Protein AF-A0A7W5LRU4-F1 (afdb_monomer)

Mean predicted aligned error: 11.78 Å

Structure (mmCIF, N/CA/C/O backb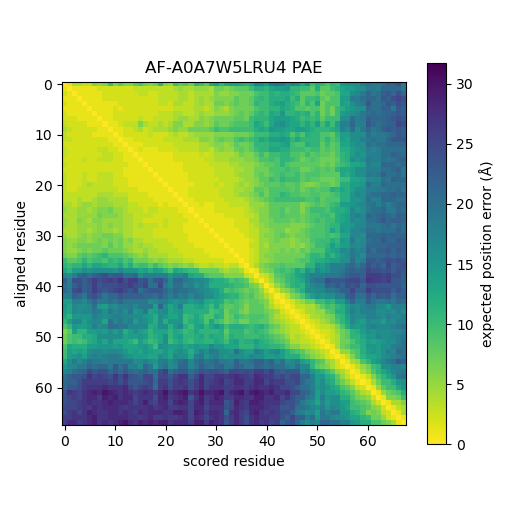one):
data_AF-A0A7W5LRU4-F1
#
_entry.id   AF-A0A7W5LRU4-F1
#
loop_
_atom_site.group_PDB
_atom_site.id
_atom_site.type_symbol
_atom_site.label_atom_id
_atom_site.label_alt_id
_atom_site.label_comp_id
_atom_site.label_asym_id
_atom_site.label_entity_id
_atom_site.label_seq_id
_atom_site.pdbx_PDB_ins_code
_atom_site.Cartn_x
_atom_site.Cartn_y
_atom_site.Cartn_z
_atom_site.occupancy
_atom_site.B_iso_or_equiv
_atom_site.auth_seq_id
_atom_site.auth_comp_id
_atom_site.auth_asym_id
_atom_site.auth_atom_id
_atom_site.pdbx_PDB_model_num
ATOM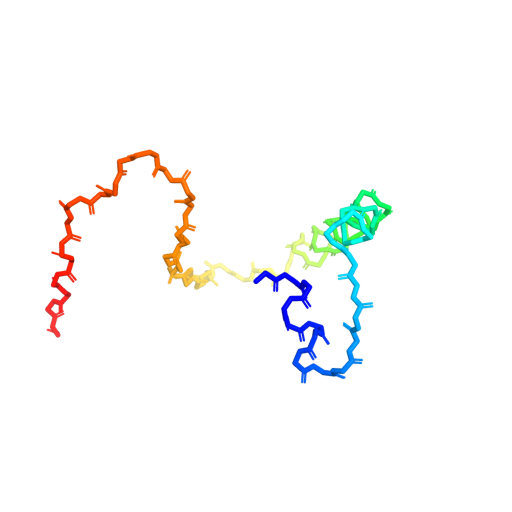 1 N N . MET A 1 1 ? -13.233 4.002 -4.395 1.00 81.38 1 MET A N 1
ATOM 2 C CA . MET A 1 1 ? -12.188 4.221 -3.370 1.00 81.38 1 MET A CA 1
ATOM 3 C C . MET A 1 1 ? -11.638 2.868 -2.896 1.00 81.38 1 MET A C 1
ATOM 5 O O . MET A 1 1 ? -12.164 1.853 -3.334 1.00 81.38 1 MET A O 1
ATOM 9 N N . VAL A 1 2 ? -10.552 2.788 -2.111 1.00 87.25 2 VAL A N 1
ATOM 10 C CA . VAL A 1 2 ? -9.947 1.482 -1.733 1.00 87.25 2 VAL A CA 1
ATOM 11 C C . VAL A 1 2 ? -10.885 0.679 -0.828 1.00 87.25 2 VAL A C 1
ATOM 13 O O . VAL A 1 2 ? -10.991 -0.535 -0.966 1.00 87.25 2 VAL A O 1
ATOM 16 N N . GLU A 1 3 ? -11.594 1.364 0.058 1.00 90.25 3 GLU A N 1
ATOM 17 C CA . GLU A 1 3 ? -12.671 0.829 0.884 1.00 90.25 3 GLU A CA 1
ATO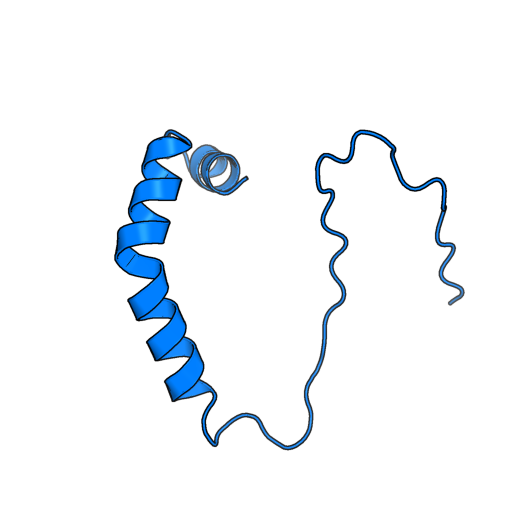M 18 C C . GLU A 1 3 ? -13.800 0.216 0.051 1.00 90.25 3 GLU A C 1
ATOM 20 O O . GLU A 1 3 ? -14.270 -0.856 0.411 1.00 90.25 3 GLU A O 1
ATOM 25 N N . ASP A 1 4 ? -14.166 0.809 -1.089 1.00 89.44 4 ASP A N 1
ATOM 26 C CA . ASP A 1 4 ? -15.213 0.268 -1.967 1.00 89.44 4 ASP A CA 1
ATOM 27 C C . ASP A 1 4 ? -14.751 -1.034 -2.633 1.00 89.44 4 ASP A C 1
ATOM 29 O O . ASP A 1 4 ? -15.473 -2.024 -2.632 1.00 89.44 4 ASP A O 1
ATOM 33 N N . LEU A 1 5 ? -13.501 -1.074 -3.113 1.00 92.94 5 LEU A N 1
ATOM 34 C CA . LEU A 1 5 ? -12.905 -2.279 -3.708 1.00 92.94 5 LEU A CA 1
ATOM 35 C C . LEU A 1 5 ? -12.773 -3.426 -2.696 1.00 92.94 5 LEU A C 1
ATOM 37 O O . LEU A 1 5 ? -12.849 -4.604 -3.048 1.00 92.94 5 LEU A O 1
ATOM 41 N N . LEU A 1 6 ? -12.514 -3.094 -1.430 1.00 92.62 6 LEU A N 1
ATOM 42 C CA . LEU A 1 6 ? -12.497 -4.066 -0.340 1.00 92.62 6 LEU A CA 1
ATOM 43 C C . LEU A 1 6 ? -13.923 -4.477 0.053 1.00 92.62 6 LEU A C 1
ATOM 45 O O . LEU A 1 6 ? -14.162 -5.660 0.299 1.00 92.62 6 LEU A O 1
ATOM 49 N N . GLY A 1 7 ? -14.873 -3.544 0.018 1.00 92.38 7 GLY A N 1
ATOM 50 C CA . GLY A 1 7 ? -16.295 -3.776 0.253 1.00 92.38 7 GLY A CA 1
ATOM 51 C C . GLY A 1 7 ? -16.927 -4.721 -0.770 1.00 92.38 7 GLY A C 1
ATOM 52 O O . GLY A 1 7 ? -17.631 -5.646 -0.377 1.00 92.38 7 GLY A O 1
ATOM 53 N N . GLU A 1 8 ? -16.591 -4.587 -2.057 1.00 95.44 8 GLU A N 1
ATOM 54 C CA . GLU A 1 8 ? -16.979 -5.530 -3.124 1.00 95.44 8 GLU A CA 1
ATOM 55 C C . GLU A 1 8 ? -16.504 -6.967 -2.846 1.00 95.44 8 GLU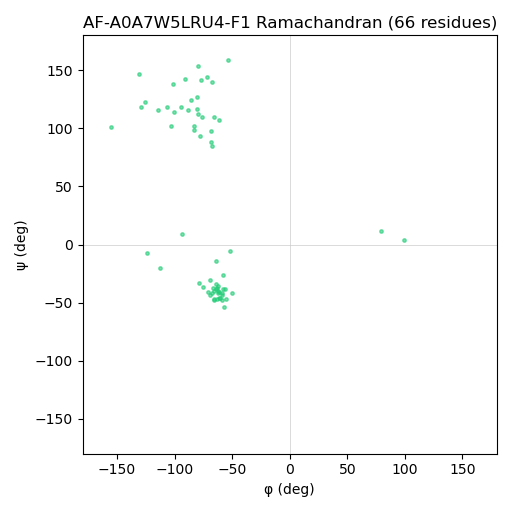 A C 1
ATOM 57 O O . GLU A 1 8 ? -17.114 -7.935 -3.295 1.00 95.44 8 GLU A O 1
ATOM 62 N N . ARG A 1 9 ? -15.428 -7.120 -2.064 1.00 95.25 9 ARG A N 1
ATOM 63 C CA . ARG A 1 9 ? -14.888 -8.413 -1.617 1.00 95.25 9 ARG A CA 1
ATOM 64 C C . ARG A 1 9 ? -15.414 -8.849 -0.245 1.00 95.25 9 ARG A C 1
ATOM 66 O O . ARG A 1 9 ? -14.909 -9.819 0.315 1.00 95.25 9 ARG A O 1
ATOM 73 N N . GLY A 1 10 ? -16.402 -8.143 0.307 1.00 95.56 10 GLY A N 1
ATOM 74 C CA . GLY A 1 10 ? -17.004 -8.419 1.613 1.00 95.56 10 GLY A CA 1
ATOM 75 C C . GLY A 1 10 ? -16.184 -7.930 2.811 1.00 95.56 10 GLY A C 1
ATOM 76 O O . GLY A 1 10 ? -16.477 -8.301 3.946 1.00 95.56 10 GLY A O 1
ATOM 77 N N . ILE A 1 11 ? -15.156 -7.107 2.590 1.00 95.12 11 ILE A N 1
ATOM 78 C CA . ILE A 1 11 ? -14.283 -6.587 3.645 1.00 95.12 11 ILE A CA 1
ATOM 79 C C . ILE A 1 11 ? -14.676 -5.138 3.940 1.00 95.12 11 ILE A C 1
ATOM 81 O O . ILE A 1 11 ? -14.299 -4.217 3.219 1.00 95.12 11 ILE A O 1
ATOM 85 N N . MET A 1 12 ? -15.405 -4.927 5.036 1.00 94.56 12 MET A N 1
ATOM 86 C CA . MET A 1 12 ? -15.769 -3.581 5.482 1.00 94.56 12 MET A CA 1
ATOM 87 C C . MET A 1 12 ? -14.610 -2.921 6.230 1.00 94.56 12 MET A C 1
ATOM 89 O O . MET A 1 12 ? -14.205 -3.371 7.302 1.00 94.56 12 MET A O 1
ATOM 93 N N . VAL A 1 13 ? -14.094 -1.824 5.679 1.00 93.88 13 VAL A N 1
ATOM 94 C CA . VAL A 1 13 ? -13.063 -0.991 6.308 1.00 93.88 13 VAL A CA 1
ATOM 95 C C . VAL A 1 13 ? -13.474 0.472 6.261 1.00 93.88 13 VAL A C 1
ATOM 97 O O . VAL A 1 13 ? -14.103 0.922 5.310 1.00 93.88 13 VAL A O 1
ATOM 100 N N . SER A 1 14 ? -13.099 1.232 7.288 1.00 94.56 14 SER A N 1
ATOM 101 C CA . SER A 1 14 ? -13.288 2.682 7.269 1.00 94.56 14 SER A CA 1
ATOM 102 C C . SER A 1 14 ? -12.190 3.364 6.449 1.00 94.56 14 SER A C 1
ATOM 104 O O . SER A 1 14 ? -11.050 2.890 6.402 1.00 94.56 14 SER A O 1
ATOM 106 N N . HIS A 1 15 ? -12.496 4.540 5.902 1.00 91.44 15 HIS A N 1
ATOM 107 C CA . HIS A 1 15 ? -11.511 5.422 5.272 1.00 91.44 15 HIS A CA 1
ATOM 108 C C . HIS A 1 15 ? -10.281 5.670 6.171 1.00 91.44 15 HIS A C 1
ATOM 110 O O . HIS A 1 15 ? -9.132 5.653 5.726 1.00 91.44 15 HIS A O 1
ATOM 116 N N . GLN A 1 16 ? -10.504 5.871 7.475 1.00 95.62 16 GLN A N 1
ATOM 117 C CA . GLN A 1 16 ? -9.429 6.088 8.445 1.00 95.62 16 GLN A CA 1
ATOM 118 C C . GLN A 1 16 ? -8.511 4.863 8.560 1.00 95.62 16 GLN A C 1
ATOM 120 O O . GLN A 1 16 ? -7.294 5.010 8.664 1.00 95.62 16 GLN A O 1
ATOM 125 N N . THR A 1 17 ? -9.070 3.654 8.494 1.00 93.94 17 THR A N 1
ATOM 126 C CA . THR A 1 17 ? -8.303 2.402 8.508 1.00 93.94 17 THR A CA 1
ATOM 127 C C . THR A 1 17 ? -7.396 2.302 7.283 1.00 93.94 17 THR A C 1
ATOM 129 O O . THR A 1 17 ? -6.203 2.036 7.428 1.00 93.94 17 THR A O 1
ATOM 132 N N . VAL A 1 18 ? -7.934 2.588 6.093 1.00 92.81 18 VAL A N 1
ATOM 133 C CA . VAL A 1 18 ? -7.163 2.623 4.839 1.00 92.81 18 VAL A CA 1
ATOM 134 C C . VAL A 1 18 ? -6.030 3.648 4.930 1.00 92.81 18 VAL A C 1
ATOM 136 O O . VAL A 1 18 ? -4.888 3.345 4.575 1.00 92.81 18 VAL A O 1
ATOM 139 N N . ARG A 1 19 ? -6.308 4.839 5.47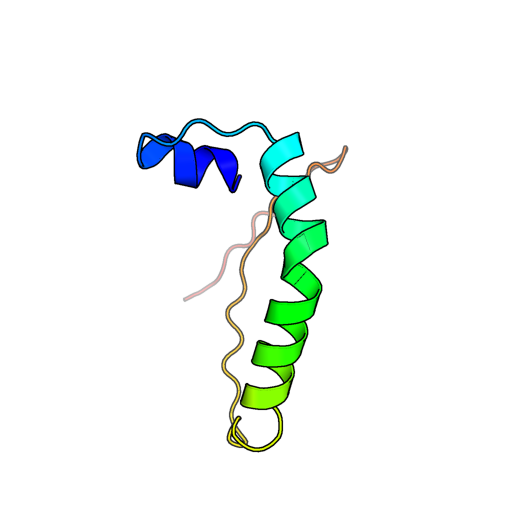2 1.00 93.19 19 ARG A N 1
ATOM 140 C CA . ARG A 1 19 ? -5.300 5.888 5.664 1.00 93.19 19 ARG A CA 1
ATOM 141 C C . ARG A 1 19 ? -4.170 5.450 6.599 1.00 93.19 19 ARG A C 1
ATOM 143 O O . ARG A 1 19 ? -3.004 5.625 6.257 1.00 93.19 19 ARG A O 1
ATOM 150 N N . LEU A 1 20 ? -4.493 4.837 7.737 1.00 95.50 20 LEU A N 1
ATOM 151 C CA . LEU A 1 20 ? -3.489 4.336 8.683 1.00 95.50 20 LEU A CA 1
ATOM 152 C C . LEU A 1 20 ? -2.612 3.241 8.063 1.00 95.50 20 LEU A C 1
ATOM 154 O O . LEU A 1 20 ? -1.411 3.172 8.327 1.00 95.50 20 LEU A O 1
ATOM 158 N N . TRP A 1 21 ? -3.184 2.389 7.210 1.00 93.94 21 TRP A N 1
ATOM 159 C CA . TRP A 1 21 ? -2.406 1.401 6.464 1.00 93.94 21 TRP A CA 1
ATOM 160 C C . TRP A 1 21 ? -1.483 2.055 5.441 1.00 93.94 21 TRP A C 1
ATOM 162 O O . TRP A 1 21 ? -0.318 1.663 5.345 1.00 93.94 21 TRP A O 1
ATOM 172 N N . ALA A 1 22 ? -1.960 3.071 4.720 1.00 92.75 22 ALA A N 1
ATOM 173 C CA . ALA A 1 22 ? -1.121 3.842 3.813 1.00 92.75 22 ALA A CA 1
ATOM 174 C C . ALA A 1 22 ? 0.051 4.486 4.572 1.00 92.75 22 ALA A C 1
ATOM 176 O O . ALA A 1 22 ? 1.200 4.310 4.180 1.00 92.75 22 ALA A O 1
ATOM 177 N N . GLU A 1 23 ? -0.191 5.130 5.713 1.00 94.25 23 GLU A N 1
ATOM 178 C CA . GLU A 1 23 ? 0.870 5.732 6.531 1.00 94.25 23 GLU A CA 1
ATOM 179 C C . GLU A 1 23 ? 1.882 4.687 7.035 1.00 94.25 23 GLU A C 1
ATOM 181 O O . GLU A 1 23 ? 3.096 4.904 6.970 1.00 94.25 23 GLU A O 1
ATOM 186 N N . LYS A 1 24 ? 1.402 3.514 7.463 1.00 94.94 24 LYS A N 1
ATOM 187 C CA . LYS A 1 24 ? 2.247 2.434 7.986 1.00 94.94 24 LYS A CA 1
ATOM 188 C C . LYS A 1 24 ? 3.092 1.750 6.909 1.00 94.94 24 LYS A C 1
ATOM 190 O O . LYS A 1 24 ? 4.254 1.427 7.157 1.00 94.94 24 LYS A O 1
ATOM 195 N N . PHE A 1 25 ? 2.526 1.498 5.730 1.00 92.31 25 PHE A N 1
ATOM 196 C CA . PHE A 1 25 ? 3.135 0.608 4.738 1.00 92.31 25 PHE A CA 1
ATOM 197 C C . PHE A 1 25 ? 3.607 1.303 3.458 1.00 92.31 25 PHE A C 1
ATOM 199 O O . PHE A 1 25 ? 4.481 0.756 2.779 1.00 92.31 25 PHE A O 1
ATOM 206 N N . ALA A 1 26 ? 3.117 2.504 3.125 1.00 91.75 26 ALA A N 1
ATOM 207 C CA . ALA A 1 26 ? 3.440 3.163 1.853 1.00 91.75 26 ALA A CA 1
ATOM 208 C C . ALA A 1 26 ? 4.946 3.337 1.651 1.00 91.75 26 ALA A C 1
ATOM 210 O O . ALA A 1 26 ? 5.449 3.115 0.553 1.00 91.75 26 ALA A O 1
ATOM 211 N N . ARG A 1 27 ? 5.701 3.651 2.713 1.00 93.62 27 ARG A N 1
ATOM 212 C CA . ARG A 1 27 ? 7.162 3.795 2.622 1.00 93.62 27 ARG A CA 1
ATOM 213 C C . ARG A 1 27 ? 7.860 2.485 2.257 1.00 93.62 27 ARG A C 1
ATOM 215 O O . ARG A 1 27 ? 8.823 2.499 1.491 1.00 93.62 27 ARG A O 1
ATOM 222 N N . HIS A 1 28 ? 7.388 1.358 2.785 1.00 94.44 28 HIS A N 1
ATOM 223 C CA . HIS A 1 28 ? 7.935 0.051 2.436 1.00 94.44 28 HIS A CA 1
ATOM 224 C C . HIS A 1 28 ? 7.657 -0.274 0.965 1.00 94.44 28 HIS A C 1
ATOM 226 O O . HIS A 1 28 ? 8.586 -0.617 0.233 1.00 94.44 28 HIS A O 1
ATOM 232 N N . PHE A 1 29 ? 6.415 -0.082 0.512 1.00 89.44 29 PHE A N 1
ATOM 233 C CA . PHE A 1 29 ? 6.041 -0.289 -0.886 1.00 89.44 29 PHE A CA 1
ATOM 234 C C . PHE A 1 29 ? 6.813 0.628 -1.837 1.00 89.44 29 PHE A C 1
ATOM 236 O O . PHE A 1 29 ? 7.392 0.140 -2.803 1.00 89.44 29 PHE A O 1
ATOM 243 N N . ALA A 1 30 ? 6.923 1.922 -1.530 1.00 90.88 30 ALA A N 1
ATOM 244 C CA . ALA A 1 30 ? 7.687 2.876 -2.330 1.00 90.88 30 ALA A CA 1
ATOM 245 C C . ALA A 1 30 ? 9.163 2.466 -2.453 1.00 90.88 30 ALA A C 1
ATOM 247 O O . ALA A 1 30 ? 9.739 2.508 -3.539 1.00 90.88 30 ALA A O 1
ATOM 248 N N . ASN A 1 31 ? 9.773 2.000 -1.357 1.00 91.69 31 ASN A N 1
ATOM 249 C CA . ASN A 1 31 ? 11.142 1.493 -1.379 1.00 91.69 31 ASN A CA 1
ATOM 250 C C . ASN A 1 31 ? 11.284 0.216 -2.218 1.00 91.69 31 ASN A C 1
ATOM 252 O O . ASN A 1 31 ? 12.274 0.078 -2.934 1.00 91.69 31 ASN A O 1
ATOM 256 N N . GLN A 1 32 ? 10.319 -0.704 -2.148 1.00 90.88 32 GLN A N 1
ATOM 257 C CA . GLN A 1 32 ? 10.307 -1.925 -2.959 1.00 90.88 32 GLN A CA 1
ATOM 258 C C . GLN A 1 32 ? 10.145 -1.618 -4.448 1.00 90.88 32 GLN A C 1
ATOM 260 O O . GLN A 1 32 ? 10.914 -2.138 -5.254 1.00 90.88 32 GLN A O 1
ATOM 265 N N . ILE A 1 33 ? 9.199 -0.744 -4.805 1.00 87.94 33 ILE A N 1
ATOM 266 C CA . ILE A 1 33 ? 8.995 -0.276 -6.180 1.00 87.94 33 ILE A CA 1
ATOM 267 C C . ILE A 1 33 ? 10.291 0.349 -6.684 1.00 87.94 33 ILE A C 1
ATOM 269 O O . ILE A 1 33 ? 10.849 -0.135 -7.658 1.00 87.94 33 ILE A O 1
ATOM 273 N N . ARG A 1 34 ? 10.855 1.317 -5.950 1.00 86.38 34 ARG A N 1
ATOM 274 C CA . ARG A 1 34 ? 12.112 1.973 -6.325 1.00 86.38 34 ARG A CA 1
ATOM 275 C C . ARG A 1 34 ? 13.248 0.976 -6.542 1.00 86.38 34 ARG A C 1
ATOM 277 O O . ARG A 1 34 ? 13.907 1.048 -7.567 1.00 86.38 34 ARG A O 1
ATOM 284 N N . ARG A 1 35 ? 13.448 0.018 -5.630 1.00 86.56 35 ARG A N 1
ATOM 285 C CA . ARG A 1 35 ? 14.488 -1.019 -5.771 1.00 86.56 35 ARG A CA 1
ATOM 286 C C . ARG A 1 35 ? 14.282 -1.905 -6.997 1.00 86.56 35 ARG A C 1
ATOM 288 O O . ARG A 1 35 ? 15.255 -2.254 -7.649 1.00 86.56 35 ARG A O 1
ATOM 295 N N . ARG A 1 36 ? 13.037 -2.283 -7.299 1.00 82.00 36 ARG A N 1
ATOM 296 C CA . ARG A 1 36 ? 12.706 -3.057 -8.507 1.00 82.00 36 ARG A CA 1
ATOM 297 C C . ARG A 1 36 ? 12.880 -2.227 -9.772 1.00 82.00 36 ARG A C 1
ATOM 299 O O . ARG A 1 36 ? 13.215 -2.785 -10.810 1.00 82.00 36 ARG A O 1
ATOM 306 N N . SER A 1 37 ? 12.670 -0.921 -9.666 1.00 78.00 37 SER A N 1
ATOM 307 C CA . SER A 1 37 ? 12.791 0.020 -10.764 1.00 78.00 37 SER A CA 1
ATOM 308 C C . SER A 1 37 ? 14.246 0.407 -11.075 1.00 78.00 37 SER A C 1
ATOM 310 O O . SER A 1 37 ? 14.599 0.628 -12.231 1.00 78.00 37 SER A O 1
ATOM 312 N N . THR A 1 38 ? 15.134 0.471 -10.082 1.00 68.62 38 THR A N 1
ATOM 313 C CA . THR A 1 38 ? 16.541 0.835 -10.304 1.00 68.62 38 THR A CA 1
ATOM 314 C C . THR A 1 38 ? 17.268 -0.264 -11.097 1.00 68.62 38 THR A C 1
ATOM 316 O O . THR A 1 38 ? 17.694 -1.268 -10.535 1.00 68.62 38 THR A O 1
ATOM 319 N N . GLY A 1 39 ? 17.393 -0.072 -12.416 1.00 66.25 39 GLY A N 1
ATOM 320 C CA . GLY A 1 39 ? 18.206 -0.898 -13.322 1.00 66.25 39 GLY A CA 1
ATOM 321 C C . GLY A 1 39 ? 17.473 -1.977 -14.135 1.00 66.25 39 GLY A C 1
ATOM 322 O O . GLY A 1 39 ? 18.138 -2.740 -14.826 1.00 66.25 39 GLY A O 1
ATOM 323 N N . ARG A 1 40 ? 16.135 -2.077 -14.064 1.00 61.28 40 ARG A N 1
ATOM 324 C CA . ARG A 1 40 ? 15.346 -3.120 -14.772 1.00 61.28 40 ARG A CA 1
ATOM 325 C C . ARG A 1 40 ? 14.249 -2.612 -15.698 1.00 61.28 40 ARG A C 1
ATOM 327 O O . ARG A 1 40 ? 13.629 -3.407 -16.399 1.00 61.28 40 ARG A O 1
ATOM 334 N N . LEU A 1 41 ? 13.990 -1.314 -15.695 1.00 62.09 41 LEU A N 1
ATOM 335 C CA . LEU A 1 41 ? 13.065 -0.718 -16.645 1.00 62.09 41 LEU A CA 1
ATOM 336 C C . LEU A 1 41 ? 13.873 -0.484 -17.911 1.00 62.09 41 LEU A C 1
ATOM 338 O O . LEU A 1 41 ? 14.687 0.434 -17.956 1.00 62.09 41 LEU A O 1
ATOM 342 N N . GLY A 1 42 ? 13.741 -1.403 -18.869 1.00 63.75 42 GLY A N 1
ATOM 343 C CA . GLY A 1 42 ? 14.361 -1.248 -20.181 1.00 63.75 42 GLY A CA 1
ATOM 344 C C . GLY A 1 42 ? 13.968 0.093 -20.799 1.00 63.75 42 GLY A C 1
ATOM 345 O O . GLY A 1 42 ? 12.953 0.673 -20.420 1.00 63.75 42 GLY A O 1
ATOM 346 N N . ASP A 1 43 ? 14.759 0.565 -21.760 1.00 70.06 43 ASP A N 1
ATOM 347 C CA . ASP A 1 43 ? 14.681 1.902 -22.380 1.00 70.06 43 ASP A CA 1
ATOM 348 C C . ASP A 1 43 ? 13.296 2.331 -22.916 1.00 70.06 43 ASP A C 1
ATOM 350 O O . ASP A 1 43 ? 13.121 3.467 -23.353 1.00 70.06 43 ASP A O 1
ATOM 354 N N . LYS A 1 44 ? 12.290 1.449 -22.896 1.00 68.88 44 LYS A N 1
ATOM 355 C CA . LYS A 1 44 ? 10.916 1.714 -23.317 1.00 68.88 44 LYS A CA 1
ATOM 356 C C . LYS A 1 44 ? 9.956 1.632 -22.136 1.00 68.88 44 LYS A C 1
ATOM 358 O O . LYS A 1 44 ? 9.718 0.564 -21.579 1.00 68.88 44 LYS A O 1
ATOM 363 N N . TRP A 1 45 ? 9.342 2.768 -21.832 1.00 74.75 45 TRP A N 1
ATOM 364 C CA . TRP A 1 45 ? 8.246 2.891 -20.881 1.00 74.75 45 TRP A CA 1
ATOM 365 C C . TRP A 1 45 ? 6.920 2.986 -21.627 1.00 74.75 45 TRP A C 1
ATOM 367 O O . TRP A 1 45 ? 6.839 3.645 -22.662 1.00 74.75 45 TRP A O 1
ATOM 377 N N . HIS A 1 46 ? 5.888 2.306 -21.137 1.00 75.56 46 HIS A N 1
ATOM 378 C CA . HIS A 1 46 ? 4.513 2.483 -21.605 1.00 75.56 46 HIS A CA 1
ATOM 379 C C . HIS A 1 46 ? 3.793 3.250 -20.501 1.00 75.56 46 HIS A C 1
ATOM 381 O O . HIS A 1 46 ? 3.792 2.815 -19.350 1.00 75.56 46 HIS A O 1
ATOM 387 N N . LEU A 1 47 ? 3.307 4.444 -20.830 1.00 78.25 47 LEU A N 1
ATOM 388 C CA . LEU A 1 47 ? 2.546 5.280 -19.914 1.00 78.25 47 LEU A CA 1
ATOM 389 C C . LEU A 1 47 ? 1.073 5.114 -20.269 1.00 78.25 47 LEU A C 1
ATOM 391 O O . LEU A 1 47 ? 0.662 5.522 -21.352 1.00 78.25 47 LEU A O 1
ATOM 395 N N . ASP A 1 48 ? 0.302 4.522 -19.365 1.00 83.06 48 ASP A N 1
ATOM 396 C CA . ASP A 1 48 ? -1.151 4.471 -19.486 1.00 83.06 48 ASP A CA 1
ATOM 397 C C . ASP A 1 48 ? -1.748 5.751 -18.887 1.00 83.06 48 ASP A C 1
ATOM 399 O O . ASP A 1 48 ? -1.481 6.097 -17.732 1.00 83.06 48 ASP A O 1
ATOM 403 N N . GLU A 1 49 ? -2.545 6.474 -19.671 1.00 79.44 49 GLU A N 1
ATOM 404 C CA . GLU A 1 49 ? -3.294 7.629 -19.182 1.00 79.44 49 GLU A CA 1
ATOM 405 C C . GLU A 1 49 ? -4.558 7.152 -18.460 1.00 79.44 49 GLU A C 1
ATOM 407 O O . GLU A 1 49 ? -5.358 6.388 -19.002 1.00 79.44 49 GLU A O 1
ATOM 412 N N . VAL A 1 50 ? -4.749 7.609 -17.221 1.00 77.88 50 VAL A N 1
ATOM 413 C CA . VAL A 1 50 ? -5.959 7.337 -16.441 1.00 77.88 50 VAL A CA 1
ATOM 414 C C . VAL A 1 50 ? -6.543 8.664 -15.983 1.00 77.88 50 VAL A C 1
ATOM 416 O O . VAL A 1 50 ? -5.888 9.435 -15.281 1.00 77.88 50 VAL A O 1
ATOM 419 N N . VAL A 1 51 ? -7.798 8.919 -16.353 1.00 81.06 51 VAL A N 1
ATOM 420 C CA . VAL A 1 51 ? -8.541 10.098 -15.899 1.00 81.06 51 VAL A CA 1
ATOM 421 C C . VAL A 1 51 ? -8.997 9.863 -14.463 1.00 81.06 51 VAL A C 1
ATOM 423 O O . VAL A 1 51 ? -9.873 9.041 -14.196 1.00 81.06 51 VAL A O 1
ATOM 426 N N . ILE A 1 52 ? -8.395 10.590 -13.525 1.00 76.19 52 ILE A N 1
ATOM 427 C CA . ILE A 1 52 ? -8.804 10.579 -12.121 1.00 76.19 52 ILE A CA 1
ATOM 428 C C . ILE A 1 52 ? -9.768 11.742 -11.907 1.00 76.19 52 ILE A C 1
ATOM 430 O O . ILE A 1 52 ? -9.400 12.906 -12.058 1.00 76.19 52 ILE A O 1
ATOM 434 N N . VAL A 1 53 ? -11.002 11.431 -11.514 1.00 78.88 53 VAL A N 1
ATOM 435 C CA . VAL A 1 53 ? -11.973 12.445 -11.098 1.00 78.88 53 VAL A CA 1
ATOM 436 C C . VAL A 1 53 ? -11.623 12.873 -9.675 1.00 78.88 53 VAL A C 1
ATOM 438 O O . VAL A 1 53 ? -12.012 12.234 -8.700 1.00 78.88 53 VAL A O 1
ATOM 441 N N . ALA A 1 54 ? -10.830 13.935 -9.552 1.00 73.88 54 ALA A N 1
ATOM 442 C CA . ALA A 1 54 ? -10.655 14.616 -8.278 1.00 73.88 54 ALA A CA 1
ATOM 443 C C . ALA A 1 54 ? -11.894 15.487 -8.007 1.00 73.88 54 ALA A C 1
ATOM 445 O O . ALA A 1 54 ? -12.414 16.095 -8.945 1.00 73.88 54 ALA A O 1
ATOM 446 N N . PRO A 1 55 ? -12.376 15.583 -6.756 1.00 68.69 55 PRO A N 1
ATOM 447 C CA . PRO A 1 55 ? -13.449 16.504 -6.406 1.00 68.69 55 PRO A CA 1
ATOM 448 C C . PRO A 1 55 ? -12.925 17.941 -6.517 1.00 68.69 55 PRO A C 1
ATOM 450 O O . PRO A 1 55 ? -12.393 18.510 -5.566 1.00 68.69 55 PRO A O 1
ATOM 453 N N . THR A 1 56 ? -13.024 18.518 -7.710 1.00 70.12 56 THR A N 1
ATOM 454 C CA . THR A 1 56 ? -12.804 19.941 -7.948 1.00 70.12 56 THR A CA 1
ATOM 455 C C . THR A 1 56 ? -14.142 20.668 -7.807 1.00 70.12 56 THR A C 1
ATOM 457 O O . THR A 1 56 ? -15.170 20.145 -8.239 1.00 70.12 56 THR A O 1
ATOM 460 N N . PRO A 1 57 ? -14.173 21.884 -7.231 1.00 69.81 57 PRO A N 1
ATOM 461 C CA . PRO A 1 57 ? -15.410 22.664 -7.122 1.00 69.81 57 PRO A CA 1
ATOM 462 C C . PRO A 1 57 ? -15.988 23.062 -8.491 1.00 69.81 57 PRO A C 1
ATOM 464 O O . PRO A 1 57 ? -17.152 23.440 -8.582 1.00 69.81 57 PRO A O 1
ATOM 467 N N . ASN A 1 58 ? -15.193 22.936 -9.558 1.00 66.75 58 ASN A N 1
ATOM 468 C CA . ASN A 1 58 ? -15.575 23.240 -10.928 1.00 66.75 58 ASN A CA 1
ATOM 469 C C . ASN A 1 58 ? -15.197 22.012 -11.778 1.00 66.75 58 ASN A C 1
ATOM 471 O O . ASN A 1 58 ? -14.007 21.673 -11.818 1.00 66.75 58 ASN A O 1
ATOM 475 N N . PRO A 1 59 ? -16.138 21.315 -12.434 1.00 59.31 59 PRO A N 1
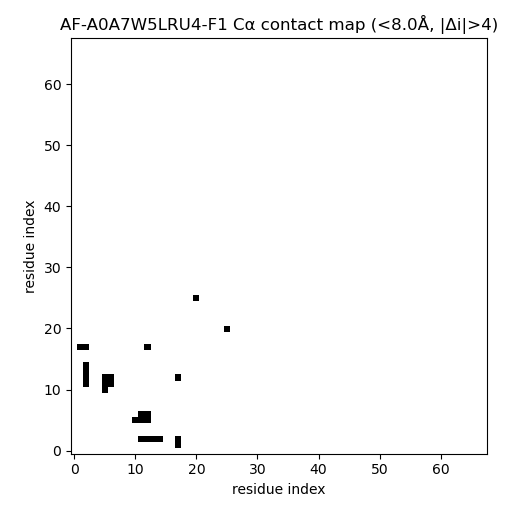ATOM 476 C CA . PRO A 1 59 ? -15.778 20.254 -13.367 1.00 59.31 59 PRO A CA 1
ATOM 477 C C . PRO A 1 59 ? -15.081 20.871 -14.593 1.00 59.31 59 PRO A C 1
ATOM 479 O O . PRO A 1 59 ? -15.511 21.931 -15.058 1.00 59.31 59 PRO A O 1
ATOM 482 N N . PRO A 1 60 ? -14.020 20.258 -15.149 1.00 57.72 60 PRO A N 1
ATOM 483 C CA . PRO A 1 60 ? -13.511 20.690 -16.440 1.00 57.72 60 PRO A CA 1
ATOM 484 C C . PRO A 1 60 ? -14.572 20.404 -17.509 1.00 57.72 60 PRO A C 1
ATOM 486 O O . PRO A 1 60 ? -14.847 19.255 -17.850 1.00 57.72 60 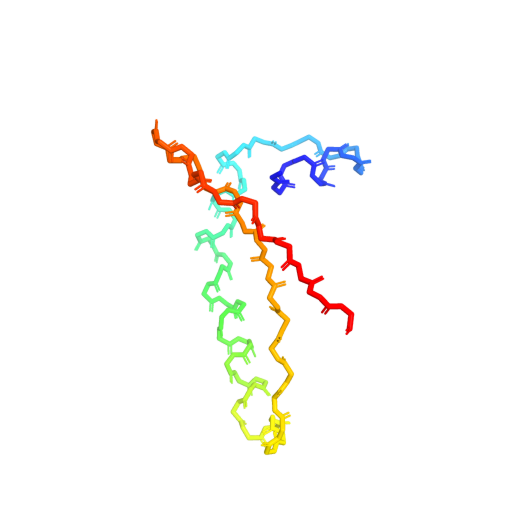PRO A O 1
ATOM 489 N N . THR A 1 61 ? -15.180 21.466 -18.041 1.00 64.06 61 THR A N 1
ATOM 490 C CA . THR A 1 61 ? -15.969 21.420 -19.275 1.00 64.06 61 THR A CA 1
ATOM 491 C C . THR A 1 61 ? -15.023 21.128 -20.434 1.00 64.06 61 THR A C 1
ATOM 493 O O . THR A 1 61 ? -14.526 22.043 -21.083 1.00 64.06 61 THR A O 1
ATOM 496 N N . ALA A 1 62 ? -14.728 19.859 -20.687 1.00 51.78 62 ALA A N 1
ATOM 497 C CA . ALA A 1 62 ? -14.127 19.441 -21.943 1.00 51.78 62 ALA A CA 1
ATOM 498 C C . ALA A 1 62 ? -14.461 17.972 -22.209 1.00 51.78 62 ALA A C 1
ATOM 500 O O . ALA A 1 62 ? -13.851 17.060 -21.655 1.00 51.78 62 ALA A O 1
ATOM 501 N N . SER A 1 63 ? -15.437 17.749 -23.088 1.00 54.22 63 SER A N 1
ATOM 502 C CA . SER A 1 63 ? -15.564 16.492 -23.816 1.00 54.22 63 SER A CA 1
ATOM 503 C C . SER A 1 63 ? -14.308 16.315 -24.669 1.00 54.22 63 SER A C 1
ATOM 505 O O . SER A 1 63 ? -14.129 17.016 -25.662 1.00 54.22 63 SER A O 1
ATOM 507 N N . VAL A 1 64 ? -13.423 15.398 -24.283 1.00 54.84 64 VAL A N 1
ATOM 508 C CA . VAL A 1 64 ? -12.312 14.978 -25.141 1.00 54.84 64 VAL A CA 1
ATOM 509 C C . VAL A 1 64 ? -12.850 13.915 -26.095 1.00 54.84 64 VAL A C 1
ATOM 511 O O . VAL A 1 64 ? -13.064 12.766 -25.718 1.00 54.84 64 VAL A O 1
ATOM 514 N N . VAL A 1 65 ? -13.116 14.321 -27.337 1.00 57.19 65 VA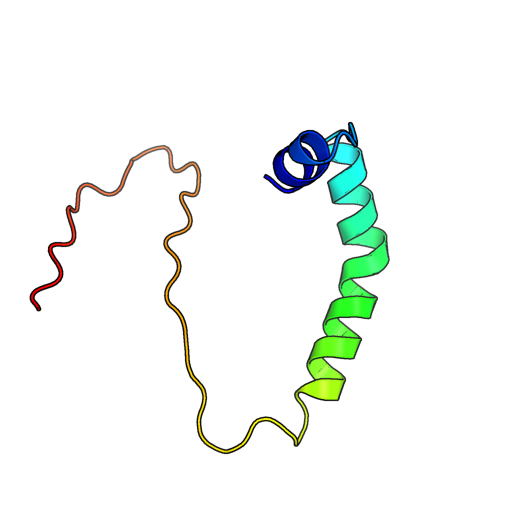L A N 1
ATOM 515 C CA . VAL A 1 65 ? -13.318 13.400 -28.461 1.00 57.19 65 VAL A CA 1
ATOM 516 C C . VAL A 1 65 ? -11.933 12.953 -28.922 1.00 57.19 65 VAL A C 1
ATOM 518 O O . VAL A 1 65 ? -11.169 13.764 -29.439 1.00 57.19 65 VAL A O 1
ATOM 521 N N . ILE A 1 66 ? -11.601 11.677 -28.726 1.00 43.72 66 ILE A N 1
ATOM 522 C CA . ILE A 1 66 ? -10.380 11.069 -29.269 1.00 43.72 66 ILE A CA 1
ATOM 523 C C . ILE A 1 66 ? -10.717 10.546 -30.677 1.00 43.72 66 ILE A C 1
ATOM 525 O O . ILE A 1 66 ? -11.575 9.665 -30.782 1.00 43.72 66 ILE A O 1
ATOM 529 N N . PRO A 1 67 ? -10.124 11.068 -31.770 1.00 40.66 67 PRO A N 1
ATOM 530 C CA . PRO A 1 67 ? -10.306 10.474 -33.090 1.00 40.66 67 PRO A CA 1
ATOM 531 C C . PRO A 1 67 ? -9.539 9.145 -33.189 1.00 40.66 67 PRO A C 1
ATOM 533 O O . PRO A 1 67 ? -8.469 8.997 -32.601 1.00 40.66 67 PRO A O 1
ATOM 536 N N . LYS A 1 68 ? -10.130 8.190 -33.916 1.00 50.75 68 LYS A N 1
ATOM 537 C CA . LYS A 1 68 ? -9.5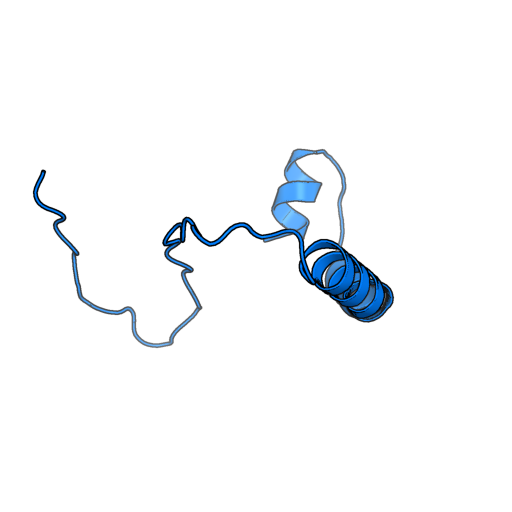79 6.856 -34.201 1.00 50.75 68 LYS A CA 1
ATOM 538 C C . LYS A 1 68 ? -8.316 6.918 -35.059 1.00 50.75 68 LYS A C 1
ATOM 540 O O . LYS A 1 68 ? -8.302 7.745 -35.997 1.00 50.75 68 LYS A O 1
#

Sequence (68 aa):
MVEDLLGERGIMVSHQTVRLWAEKFARHFANQIRRRSTGRLGDKWHLDEVVIVAPTPNPPTASVVIPK

Solvent-accessible surface area (backbone atoms only — not comparable to full-atom values): 4673 Å² total; per-residue (Å²): 106,72,45,51,63,33,39,78,72,75,43,87,58,53,71,68,57,56,49,53,48,45,70,72,41,44,65,59,52,53,51,51,50,49,59,62,47,66,89,64,71,60,102,72,83,86,83,83,89,75,92,74,88,69,96,54,101,64,78,83,92,65,89,81,81,80,82,133

Foldseek 3Di:
DVQVVCVVVVHHDDPVRVVVCCVVCVVVVVVVVVVCVVPPPPPDDDDDDDDDDDPDVDDPPDDDDDDD

pLDDT: mean 79.92, std 14.92, range [40.66, 95.62]

Secondary structure (DSSP, 8-state):
-HHHHHHTTT----HHHHHHHHHHHHHHHHHHHHHHHTTTS-S-------------SS----------

Radius of gyration: 17.66 Å; Cα contacts (8 Å, |Δi|>4): 13; chains: 1; bounding box: 35×32×43 Å